Protein AF-A0A8C4KVE3-F1 (afdb_monomer_lite)

Organism: NCBI:txid83772

Radius of gyration: 30.83 Å; chains: 1; bounding 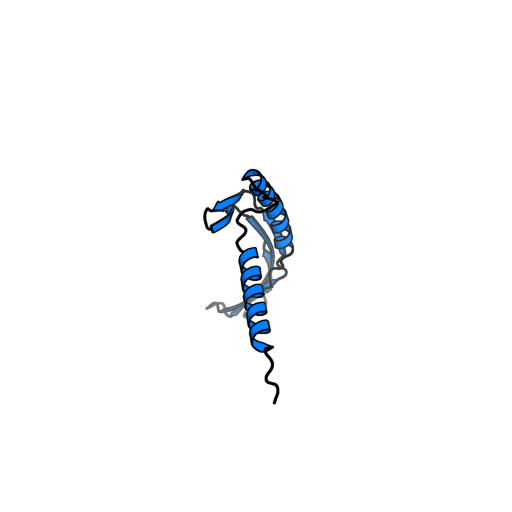box: 68×72×64 Å

pLDDT: mean 78.02, std 10.5, range [37.97, 89.56]

Foldseek 3Di:
DDDDPPVVVVVVVVVVVVVVVVVVVPPPDDPDDDDQDQVNVVVVQVVVVVVVFVVQQVDDDDKDKDWDQDPPQGIKIKIKDPKGWPGKDQPDWGWDQDVPPGIDIDTPPIDTDIKTKMWMQGPVDRDIDIDIDD

Sequence (134 aa):
MARGPDNTLQWATLVVLAAVGTAVTAATNPGVVARITQKGLDYACQQGVAVLQKELEKMKIPDMSGSVKMKPFGKGHYNFYSMDVRGFQLPSSQMKLLPDEGLGLSIRNANVKIGGKWKARKSFMCVSRLGVVD

InterPro domains:
  IPR017942 Lipid-binding serum glycoprotein, N-terminal [PF01273] (40-125)
  IPR017943 Bactericidal permeability-increasing protein, alpha/beta domain superfamily [SSF55394] (28-126)
  IPR017954 Lipid-binding serum glycoprotein, conserved site [PS00400] (30-62)
  IPR032942 BPI/LBP/Plunc family [PTHR10504] (5-125)

Structure (mmCIF, N/CA/C/O backbone):
data_AF-A0A8C4KVE3-F1
#
_entry.id   AF-A0A8C4KVE3-F1
#
loop_
_atom_site.group_PDB
_atom_site.id
_atom_site.type_symbol
_atom_site.label_atom_id
_atom_site.label_alt_id
_atom_site.label_comp_id
_atom_site.label_asym_id
_atom_site.label_entity_id
_atom_site.label_seq_id
_atom_site.pdbx_PDB_ins_code
_atom_site.Cartn_x
_atom_site.Cartn_y
_atom_site.Cartn_z
_atom_site.occupancy
_atom_site.B_iso_or_equiv
_atom_site.auth_seq_id
_atom_site.auth_comp_id
_atom_site.auth_asym_id
_atom_site.auth_atom_id
_atom_site.pdbx_PDB_model_num
ATOM 1 N N . MET A 1 1 ? -43.178 -59.297 4.153 1.00 37.97 1 MET A N 1
ATOM 2 C CA . MET A 1 1 ? -42.230 -58.281 3.647 1.00 37.97 1 MET A CA 1
ATOM 3 C C . MET A 1 1 ? -42.323 -57.066 4.556 1.00 37.97 1 MET A C 1
ATOM 5 O O . MET A 1 1 ? -43.358 -56.416 4.570 1.00 37.97 1 MET A O 1
ATOM 9 N N . ALA A 1 2 ? -41.311 -56.851 5.397 1.00 45.88 2 ALA A N 1
ATOM 10 C CA . ALA A 1 2 ? -41.272 -55.769 6.377 1.00 45.88 2 ALA A CA 1
ATOM 11 C C . ALA A 1 2 ? -40.832 -54.472 5.681 1.00 45.88 2 ALA A C 1
ATOM 13 O O . ALA A 1 2 ? -39.735 -54.416 5.131 1.00 45.88 2 ALA A O 1
ATOM 14 N N . ARG A 1 3 ? -41.706 -53.464 5.645 1.00 52.53 3 ARG A N 1
ATOM 15 C CA . ARG A 1 3 ? -41.438 -52.149 5.049 1.00 52.53 3 ARG A CA 1
ATOM 16 C C . ARG A 1 3 ? -41.308 -51.170 6.213 1.00 52.53 3 ARG A C 1
ATOM 18 O O . ARG A 1 3 ? -42.305 -50.855 6.857 1.00 52.53 3 ARG A O 1
ATOM 25 N N . GLY A 1 4 ? -40.065 -50.860 6.569 1.00 56.19 4 GLY A N 1
ATOM 26 C CA . GLY A 1 4 ? -39.719 -50.139 7.788 1.00 56.19 4 GLY A CA 1
ATOM 27 C C . GLY A 1 4 ? -40.156 -48.664 7.770 1.00 56.19 4 GLY A C 1
ATOM 28 O O . GLY A 1 4 ? -40.326 -48.074 6.700 1.00 56.19 4 GLY A O 1
ATOM 29 N N . PRO A 1 5 ? -40.367 -48.060 8.954 1.00 58.31 5 PRO A N 1
ATOM 30 C CA . PRO A 1 5 ? -40.689 -46.642 9.131 1.00 58.31 5 PRO A CA 1
ATOM 31 C C . PRO A 1 5 ? -39.427 -45.747 9.182 1.00 58.31 5 PRO A C 1
ATOM 33 O O . PRO A 1 5 ? -39.410 -44.711 9.844 1.00 58.31 5 PRO A O 1
ATOM 36 N N . ASP A 1 6 ? -38.344 -46.155 8.520 1.00 63.69 6 ASP A N 1
ATOM 37 C CA . ASP A 1 6 ? -36.996 -45.579 8.631 1.00 63.69 6 ASP A CA 1
ATOM 38 C C . ASP A 1 6 ? -36.813 -44.259 7.860 1.00 63.69 6 ASP A C 1
ATOM 40 O O . ASP A 1 6 ? -36.127 -43.350 8.332 1.00 63.69 6 ASP A O 1
ATOM 44 N N . ASN A 1 7 ? -37.507 -44.087 6.733 1.00 67.12 7 ASN A N 1
ATOM 45 C CA . ASN A 1 7 ? -37.341 -42.908 5.879 1.00 67.12 7 ASN A CA 1
ATOM 46 C C . ASN A 1 7 ? -37.952 -41.640 6.517 1.00 67.12 7 ASN A C 1
ATOM 48 O O . ASN A 1 7 ? -37.351 -40.571 6.508 1.00 67.12 7 ASN A O 1
ATOM 52 N N . THR A 1 8 ? -39.132 -41.74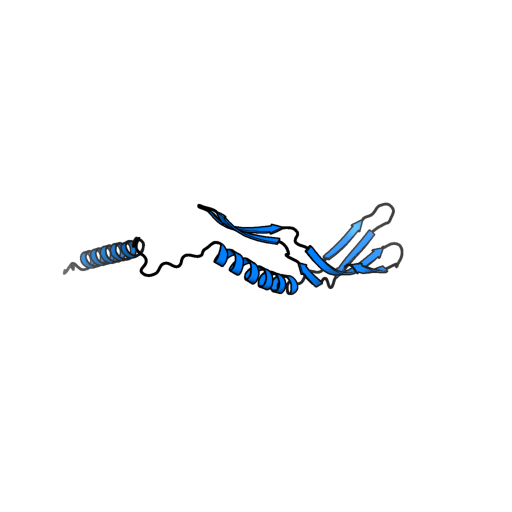8 7.137 1.00 75.56 8 THR A N 1
ATOM 53 C CA . THR A 1 8 ? -39.833 -40.625 7.794 1.00 75.56 8 THR A CA 1
ATOM 54 C C . THR A 1 8 ? -39.051 -40.031 8.961 1.00 75.56 8 THR A C 1
ATOM 56 O O . THR A 1 8 ? -39.065 -38.816 9.149 1.00 75.56 8 THR A O 1
ATOM 59 N N . LEU A 1 9 ? -38.335 -40.872 9.714 1.00 74.25 9 LEU A N 1
ATOM 60 C CA . LEU A 1 9 ? -37.479 -40.419 10.807 1.00 74.25 9 LEU A CA 1
ATOM 61 C C . LEU A 1 9 ? -36.248 -39.676 10.263 1.00 74.25 9 LEU A C 1
ATOM 63 O O . LEU A 1 9 ? -35.902 -38.623 10.790 1.00 74.25 9 LEU A O 1
ATOM 67 N N . GLN A 1 10 ? -35.648 -40.165 9.167 1.00 78.62 10 GLN A N 1
ATOM 68 C CA . GLN A 1 10 ? -34.525 -39.498 8.497 1.00 78.62 10 GLN A CA 1
ATOM 69 C C . GLN A 1 10 ? -34.901 -38.119 7.943 1.00 78.62 10 GLN A C 1
ATOM 71 O O . GLN A 1 10 ? -34.187 -37.141 8.180 1.00 78.62 10 GLN A O 1
ATOM 76 N N . TRP A 1 11 ? -36.041 -38.003 7.256 1.00 76.06 11 TRP A N 1
ATOM 77 C CA . TRP A 1 11 ? -36.525 -36.711 6.758 1.00 76.06 11 TRP A CA 1
ATOM 78 C C . TRP A 1 11 ? -36.834 -35.746 7.902 1.00 76.06 11 TRP A C 1
ATOM 80 O O . TRP A 1 11 ? -36.447 -34.582 7.830 1.00 76.06 11 TRP A O 1
ATOM 90 N N . ALA A 1 12 ? -37.439 -36.225 8.993 1.00 82.38 12 ALA A N 1
ATOM 91 C CA . ALA A 1 12 ? -37.678 -35.404 10.177 1.00 82.38 12 ALA A CA 1
ATOM 92 C C . ALA A 1 12 ? -36.362 -34.901 10.796 1.00 82.38 12 ALA A C 1
ATOM 94 O O . ALA A 1 12 ? -36.242 -33.715 11.099 1.00 82.38 12 ALA A O 1
ATOM 95 N N . THR A 1 13 ? -35.342 -35.759 10.913 1.00 80.88 13 THR A N 1
ATOM 96 C CA . THR A 1 13 ? -34.020 -35.343 11.406 1.00 80.88 13 THR A CA 1
ATOM 97 C C . THR A 1 13 ? -33.336 -34.329 10.494 1.00 80.88 13 THR A C 1
ATOM 99 O O . THR A 1 13 ? -32.734 -33.387 11.000 1.00 80.88 13 THR A O 1
ATOM 102 N N . LEU A 1 14 ? -33.465 -34.458 9.170 1.00 81.31 14 LEU A N 1
ATOM 103 C CA . LEU A 1 14 ? -32.905 -33.491 8.221 1.00 81.31 14 LEU A CA 1
ATOM 104 C C . LEU A 1 14 ? -33.602 -32.132 8.318 1.00 81.31 14 LEU A C 1
ATOM 106 O O . LEU A 1 14 ? -32.935 -31.101 8.281 1.00 81.31 14 LEU A O 1
ATOM 110 N N . VAL A 1 15 ? -34.924 -32.123 8.502 1.00 81.81 15 VAL A N 1
ATOM 111 C CA . VAL A 1 15 ? -35.701 -30.891 8.695 1.00 81.81 15 VAL A CA 1
ATOM 112 C C . VAL A 1 15 ? -35.326 -30.207 10.010 1.00 81.81 15 VAL A C 1
ATOM 114 O O . VAL A 1 15 ? -35.135 -28.993 10.029 1.00 81.81 15 VAL A O 1
ATOM 117 N N . VAL A 1 16 ? -35.145 -30.966 11.096 1.00 81.19 16 VAL A N 1
ATOM 118 C CA . VAL A 1 16 ? -34.681 -30.420 12.383 1.00 81.19 16 VAL A CA 1
ATOM 119 C C . VAL A 1 16 ? -33.259 -29.864 12.264 1.00 81.19 16 VAL A C 1
ATOM 121 O O . VAL A 1 16 ? -32.999 -28.760 12.736 1.00 81.19 16 VAL A O 1
ATOM 124 N N . LEU A 1 17 ? -32.348 -30.575 11.591 1.00 76.94 17 LEU A N 1
ATOM 125 C CA . LEU A 1 17 ? -30.972 -30.118 11.384 1.00 76.94 17 LEU A CA 1
ATOM 126 C C . LEU A 1 17 ? -30.917 -28.841 10.530 1.00 76.94 17 LEU A C 1
ATOM 128 O O . LEU A 1 17 ? -30.169 -27.919 10.851 1.00 76.94 17 LEU A O 1
ATOM 132 N N . ALA A 1 18 ? -31.743 -28.759 9.484 1.00 76.38 18 ALA A N 1
ATOM 133 C CA . ALA A 1 18 ? -31.871 -27.567 8.652 1.00 76.38 18 ALA A CA 1
ATOM 134 C C . ALA A 1 18 ? -32.441 -26.382 9.449 1.00 76.38 18 ALA A C 1
ATOM 136 O O . ALA A 1 18 ? -31.881 -25.289 9.402 1.00 76.38 18 ALA A O 1
ATOM 137 N N . ALA A 1 19 ? -33.493 -26.602 10.245 1.00 70.50 19 ALA A N 1
ATOM 138 C CA . ALA A 1 19 ? -34.097 -25.565 11.080 1.00 70.50 19 ALA A CA 1
ATOM 139 C C . ALA A 1 19 ? -33.114 -25.024 12.136 1.00 70.50 19 ALA A C 1
ATOM 141 O O . ALA A 1 19 ? -32.957 -23.809 12.277 1.00 70.50 19 ALA A O 1
ATOM 142 N N . VAL A 1 20 ? -32.386 -25.908 12.827 1.00 69.06 20 VAL A N 1
ATOM 143 C CA . VAL A 1 20 ? -31.359 -25.521 13.811 1.00 69.06 20 VAL A CA 1
ATOM 144 C C . VAL A 1 20 ? -30.177 -24.817 13.135 1.00 69.06 20 VAL A C 1
ATOM 146 O O . VAL A 1 20 ? -29.697 -23.807 13.649 1.00 69.06 20 VAL A O 1
ATOM 149 N N . GLY A 1 21 ? -29.756 -25.279 11.952 1.00 63.38 21 GLY A N 1
ATOM 150 C CA . GLY A 1 21 ? -28.719 -24.623 11.151 1.00 63.38 21 GLY A CA 1
ATOM 151 C C . GLY A 1 21 ? -29.091 -23.194 10.744 1.00 63.38 21 GLY A C 1
ATOM 152 O O . GLY A 1 21 ? -28.244 -22.305 10.779 1.00 63.38 21 GLY A O 1
ATOM 153 N N . THR A 1 22 ? -30.370 -22.943 10.441 1.00 59.97 22 THR A N 1
ATOM 154 C CA . THR A 1 22 ? -30.861 -21.594 10.106 1.00 59.97 22 THR A CA 1
ATOM 155 C C . THR A 1 22 ? -31.060 -20.688 11.326 1.00 59.97 22 THR A C 1
ATOM 157 O O . THR A 1 22 ? -30.832 -19.482 11.232 1.00 59.97 22 THR A O 1
ATOM 160 N N . ALA A 1 23 ? -31.403 -21.235 12.497 1.00 54.72 23 ALA A N 1
ATOM 161 C CA . ALA A 1 23 ? -31.608 -20.438 13.711 1.00 54.72 23 ALA A CA 1
ATOM 162 C C . ALA A 1 23 ? -30.306 -19.792 14.225 1.00 54.72 23 ALA A C 1
ATOM 164 O O . ALA A 1 23 ? -30.326 -18.670 14.731 1.00 54.72 23 ALA A O 1
ATOM 165 N N . VAL A 1 24 ? -29.158 -20.455 14.033 1.00 55.59 24 VAL A N 1
ATOM 166 C CA . VAL A 1 24 ? -27.837 -19.926 14.426 1.00 55.59 24 VAL A CA 1
ATOM 167 C C . VAL A 1 24 ? -27.438 -18.696 13.603 1.00 55.59 24 VAL A C 1
ATOM 169 O O . VAL A 1 24 ? -26.710 -17.837 14.095 1.00 55.59 24 VAL A O 1
ATOM 172 N N . THR A 1 25 ? -27.964 -18.542 12.385 1.00 54.94 25 THR A N 1
ATOM 173 C CA . THR A 1 25 ? -27.663 -17.373 11.537 1.00 54.94 25 THR A CA 1
ATOM 174 C C . THR A 1 25 ? -28.474 -16.117 11.874 1.00 54.94 25 THR A C 1
ATOM 176 O O . THR A 1 25 ? -28.191 -15.056 11.325 1.00 54.94 25 THR A O 1
ATOM 179 N N . ALA A 1 26 ? -29.443 -16.203 12.794 1.00 54.16 26 ALA A N 1
ATOM 180 C CA . ALA A 1 26 ? -30.384 -15.120 13.103 1.00 54.16 26 ALA A CA 1
ATOM 181 C C . ALA A 1 26 ? -30.309 -14.610 14.556 1.00 54.16 26 ALA A C 1
ATOM 183 O O . ALA A 1 26 ? -31.214 -13.914 15.018 1.00 54.16 26 ALA A O 1
ATOM 184 N N . ALA A 1 27 ? -29.244 -14.930 15.298 1.00 55.72 27 ALA A N 1
ATOM 185 C CA . ALA A 1 27 ? -29.035 -14.360 16.625 1.00 55.72 27 ALA A CA 1
ATOM 186 C C . ALA A 1 27 ? -28.577 -12.894 16.505 1.00 55.72 27 ALA A C 1
ATOM 188 O O . ALA A 1 27 ? -27.394 -12.587 16.386 1.00 55.72 27 ALA A O 1
ATOM 189 N N . THR A 1 28 ? -29.536 -11.973 16.561 1.00 61.53 28 THR A N 1
ATOM 190 C CA . THR A 1 28 ? -29.354 -10.509 16.533 1.00 61.53 28 THR A CA 1
ATOM 191 C C . THR A 1 28 ? -28.663 -9.930 17.776 1.00 61.53 28 THR A C 1
ATOM 193 O O . THR A 1 28 ? -28.390 -8.733 17.813 1.00 61.53 28 THR A O 1
ATOM 196 N N . ASN A 1 29 ? -28.348 -10.760 18.779 1.00 73.50 29 ASN A N 1
ATOM 197 C CA . ASN A 1 29 ? -27.669 -10.363 20.014 1.00 73.50 29 ASN A CA 1
ATOM 198 C C . ASN A 1 29 ? -26.302 -11.055 20.140 1.00 73.50 29 ASN A C 1
ATOM 200 O O . ASN A 1 29 ? -26.217 -12.165 20.671 1.00 73.50 29 ASN A O 1
ATOM 204 N N . PRO A 1 30 ? -25.221 -10.427 19.655 1.00 77.00 30 PRO A N 1
ATOM 205 C CA . PRO A 1 30 ? -23.867 -10.935 19.856 1.00 77.00 30 PRO A CA 1
ATOM 206 C C . PRO A 1 30 ? -23.465 -10.877 21.339 1.00 77.00 30 PRO A C 1
ATOM 208 O O . PRO A 1 30 ? -23.722 -9.889 22.024 1.00 77.00 30 PRO A O 1
ATOM 211 N N . GLY A 1 31 ? -22.777 -11.914 21.832 1.00 82.12 31 GLY A N 1
ATOM 212 C CA . GLY A 1 31 ? -22.279 -11.963 23.217 1.00 82.12 31 GLY A CA 1
ATOM 213 C C . GLY A 1 31 ? -21.142 -10.973 23.514 1.00 82.12 31 GLY A C 1
ATOM 214 O O . GLY A 1 31 ? -20.923 -10.613 24.666 1.00 82.12 31 GLY A O 1
ATOM 215 N N . VAL A 1 32 ? -20.435 -10.502 22.481 1.00 82.31 32 VAL A N 1
ATOM 216 C CA . VAL A 1 32 ? -19.391 -9.470 22.567 1.00 82.31 32 VAL A CA 1
ATOM 217 C C . VAL A 1 32 ? -19.503 -8.561 21.345 1.00 82.31 32 VAL A C 1
ATOM 219 O O . VAL A 1 32 ? -19.580 -9.043 20.217 1.00 82.31 32 VAL A O 1
ATOM 222 N N . VAL A 1 33 ? -19.480 -7.243 21.560 1.00 85.31 33 VAL A N 1
ATOM 223 C CA . VAL A 1 33 ? -19.504 -6.235 20.489 1.00 85.31 33 VAL A CA 1
ATOM 224 C C . VAL A 1 33 ? -18.254 -5.374 20.579 1.00 85.31 33 VAL A C 1
ATOM 226 O O . VAL A 1 33 ? -18.078 -4.625 21.538 1.00 85.31 33 VAL A O 1
ATOM 229 N N . ALA A 1 34 ? -17.408 -5.434 19.553 1.00 83.88 34 ALA A N 1
ATOM 230 C CA . ALA A 1 34 ? -16.303 -4.499 19.392 1.00 83.88 34 ALA A CA 1
ATOM 231 C C . ALA A 1 34 ? -16.771 -3.288 18.575 1.00 83.88 34 ALA A C 1
ATOM 233 O O . ALA A 1 34 ? -17.272 -3.436 17.461 1.00 83.88 34 ALA A O 1
ATOM 234 N N . ARG A 1 35 ? -16.607 -2.079 19.121 1.00 85.44 35 ARG A N 1
ATOM 235 C CA . ARG A 1 35 ? -16.899 -0.824 18.413 1.00 85.44 35 ARG A CA 1
ATOM 236 C C . ARG A 1 35 ? -15.603 -0.082 18.146 1.00 85.44 35 ARG A C 1
ATOM 238 O O . ARG A 1 35 ? -14.931 0.357 19.076 1.00 85.44 35 ARG A O 1
ATOM 245 N N . ILE A 1 36 ? -15.270 0.074 16.870 1.00 84.44 36 ILE A N 1
ATOM 246 C CA . ILE A 1 36 ? -14.114 0.860 16.444 1.00 84.44 36 ILE A CA 1
ATOM 247 C C . ILE A 1 36 ? -14.580 2.301 16.261 1.00 84.44 36 ILE A C 1
ATOM 249 O O . ILE A 1 36 ? -15.519 2.582 15.520 1.00 84.44 36 ILE A O 1
ATOM 253 N N . THR A 1 37 ? -13.940 3.219 16.977 1.00 87.50 37 THR A N 1
ATOM 254 C CA . THR A 1 37 ? -14.194 4.656 16.842 1.00 87.50 37 THR A CA 1
ATOM 255 C C . THR A 1 37 ? -13.351 5.239 15.709 1.00 87.50 37 THR A C 1
ATOM 257 O O . THR A 1 37 ? -12.378 4.623 15.274 1.00 87.50 37 THR A O 1
ATOM 260 N N . GLN A 1 38 ? -13.657 6.464 15.273 1.00 85.00 38 GLN A N 1
ATOM 261 C CA . GLN A 1 38 ? -12.838 7.170 14.276 1.00 85.00 38 GLN A CA 1
ATOM 262 C C . GLN A 1 38 ? -11.363 7.273 14.695 1.00 85.00 38 GLN A C 1
ATOM 264 O O . GLN A 1 38 ? -10.489 7.054 13.871 1.00 85.00 38 GLN A O 1
ATOM 269 N N . LYS A 1 39 ? -11.075 7.457 15.991 1.00 86.56 39 LYS A N 1
ATOM 270 C CA . LYS A 1 39 ? -9.695 7.466 16.507 1.00 86.56 39 LYS A CA 1
ATOM 271 C C . LYS A 1 39 ? -8.977 6.127 16.317 1.00 86.56 39 LYS A C 1
ATOM 273 O O . LYS A 1 39 ? -7.789 6.101 16.012 1.00 86.56 39 LYS A O 1
ATOM 278 N N . GLY A 1 40 ? -9.689 5.014 16.505 1.00 86.94 40 GLY A N 1
ATOM 279 C CA . GLY A 1 40 ? -9.145 3.681 16.233 1.00 86.94 40 GLY A CA 1
ATOM 280 C C . GLY A 1 40 ? -8.866 3.479 14.744 1.00 86.94 40 GLY A C 1
ATOM 281 O O . GLY A 1 40 ? -7.878 2.850 14.376 1.00 86.94 40 GLY A O 1
ATOM 282 N N . LEU A 1 41 ? -9.700 4.076 13.895 1.00 88.94 41 LEU A N 1
ATOM 283 C CA . LEU A 1 41 ? -9.526 4.056 12.452 1.00 88.94 41 LEU A CA 1
ATOM 284 C C . LEU A 1 41 ? -8.342 4.912 11.989 1.00 88.94 41 LEU A C 1
ATOM 286 O O . LEU A 1 41 ? -7.570 4.475 11.141 1.00 88.94 41 LEU A O 1
ATOM 290 N N . ASP A 1 42 ? -8.150 6.087 12.589 1.00 88.06 42 ASP A N 1
ATOM 291 C CA . ASP A 1 42 ? -6.977 6.931 12.354 1.00 88.06 42 ASP A CA 1
ATOM 292 C C . ASP A 1 42 ? -5.689 6.200 12.751 1.00 88.06 42 ASP A C 1
ATOM 294 O O . ASP A 1 42 ? -4.711 6.217 12.005 1.00 88.06 42 ASP A O 1
ATOM 298 N N . TYR A 1 43 ? -5.701 5.489 13.882 1.00 88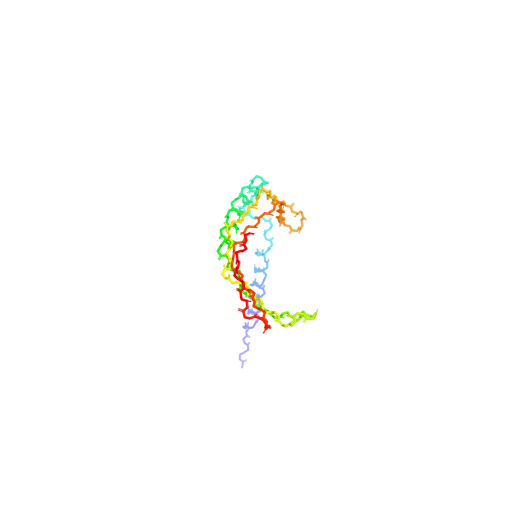.75 43 TYR A N 1
ATOM 299 C CA . TYR A 1 43 ? -4.573 4.659 14.303 1.00 88.75 43 TYR A CA 1
ATOM 300 C C . TYR A 1 43 ? -4.298 3.511 13.320 1.00 88.75 43 TYR A C 1
ATOM 302 O O . TYR A 1 43 ? -3.160 3.308 12.895 1.00 88.75 43 TYR A O 1
ATOM 310 N N . ALA A 1 44 ? -5.342 2.788 12.903 1.00 87.88 44 ALA A N 1
ATOM 311 C CA . ALA A 1 44 ? -5.221 1.734 11.901 1.00 87.88 44 ALA A CA 1
ATOM 312 C C . ALA A 1 44 ? -4.703 2.277 10.559 1.00 87.88 44 ALA A C 1
ATOM 314 O O . ALA 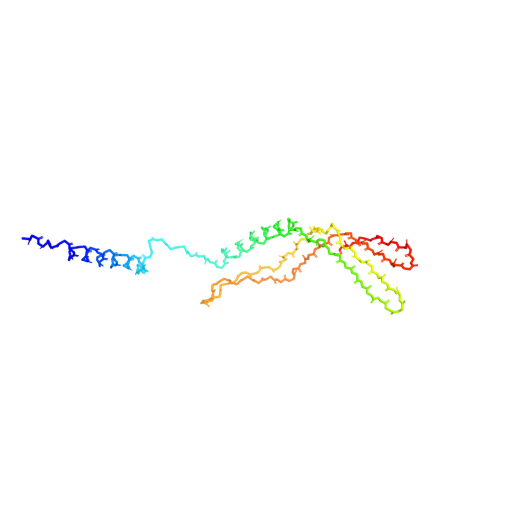A 1 44 ? -3.890 1.625 9.910 1.00 87.88 44 ALA A O 1
ATOM 315 N N . CYS A 1 45 ? -5.118 3.483 10.165 1.00 88.88 45 CYS A N 1
ATOM 316 C CA . CYS A 1 45 ? -4.628 4.169 8.974 1.00 88.88 45 CYS A CA 1
ATOM 317 C C . CYS A 1 45 ? -3.131 4.483 9.093 1.00 88.88 45 CYS A C 1
ATOM 319 O O . CYS A 1 45 ? -2.368 4.147 8.193 1.00 88.88 45 CYS A O 1
ATOM 321 N N . GLN A 1 46 ? -2.685 5.050 10.219 1.00 86.75 46 GLN A N 1
ATOM 322 C CA . GLN A 1 46 ? -1.266 5.349 10.455 1.00 86.75 46 GLN A CA 1
ATOM 323 C C . GLN A 1 46 ? -0.396 4.090 10.381 1.00 86.75 46 GLN A C 1
ATOM 325 O O . GLN A 1 46 ? 0.618 4.071 9.680 1.00 86.75 46 GLN A O 1
ATOM 330 N N . GLN A 1 47 ? -0.818 3.017 11.051 1.00 89.56 47 GLN A N 1
ATOM 331 C CA . GLN A 1 47 ? -0.084 1.755 11.039 1.00 89.56 47 GLN A CA 1
ATOM 332 C C . GLN A 1 47 ? -0.138 1.080 9.660 1.00 89.56 47 GLN A C 1
ATOM 334 O O . GLN A 1 47 ? 0.871 0.572 9.170 1.00 89.56 47 GLN A O 1
ATOM 339 N N . GLY A 1 48 ? -1.303 1.108 9.010 1.00 88.12 48 GLY A N 1
ATOM 340 C CA . GLY A 1 48 ? -1.523 0.544 7.683 1.00 88.12 48 GLY A CA 1
ATOM 341 C C . GLY A 1 48 ? -0.677 1.230 6.616 1.00 88.12 48 GLY A C 1
ATOM 342 O O . GLY A 1 48 ? -0.079 0.546 5.793 1.00 88.12 48 GLY A O 1
ATOM 343 N N . VAL A 1 49 ? -0.546 2.558 6.669 1.00 88.12 49 VAL A N 1
ATOM 344 C CA . VAL A 1 49 ? 0.321 3.333 5.770 1.00 88.12 49 VAL A CA 1
ATOM 345 C C . VAL A 1 49 ? 1.778 2.900 5.898 1.00 88.12 49 VAL A C 1
ATOM 347 O O . VAL A 1 49 ? 2.425 2.668 4.882 1.00 88.12 49 VAL A O 1
ATOM 350 N N . ALA A 1 50 ? 2.289 2.723 7.118 1.00 86.12 50 ALA A N 1
ATOM 351 C CA . ALA A 1 50 ? 3.669 2.284 7.323 1.00 86.12 50 ALA A CA 1
ATOM 352 C C . ALA A 1 50 ? 3.923 0.867 6.772 1.00 86.12 50 ALA A C 1
ATOM 354 O O . ALA A 1 50 ? 4.992 0.581 6.230 1.00 86.12 50 ALA A O 1
ATOM 355 N N . VAL A 1 51 ? 2.938 -0.029 6.888 1.00 88.75 51 VAL A N 1
ATOM 356 C CA . VAL A 1 51 ? 3.005 -1.377 6.301 1.00 88.75 51 VAL A CA 1
ATOM 357 C C . VAL A 1 51 ? 2.927 -1.312 4.775 1.00 88.75 51 VAL A C 1
ATOM 359 O O . VAL A 1 51 ? 3.751 -1.926 4.102 1.00 88.75 51 VAL A O 1
ATOM 362 N N . LEU A 1 52 ? 1.995 -0.526 4.230 1.00 86.69 52 LEU A N 1
ATOM 363 C CA . LEU A 1 52 ? 1.843 -0.296 2.792 1.00 86.69 52 LEU A CA 1
ATOM 364 C C . LEU A 1 52 ? 3.138 0.233 2.175 1.00 86.69 52 LEU A C 1
ATOM 366 O O . LEU A 1 52 ? 3.558 -0.275 1.143 1.00 86.69 52 LEU A O 1
ATOM 370 N N . GLN A 1 53 ? 3.803 1.194 2.824 1.00 85.00 53 GLN A N 1
ATOM 371 C CA . GLN A 1 53 ? 5.100 1.714 2.380 1.00 85.00 53 GLN A CA 1
ATOM 372 C C . GLN A 1 53 ? 6.139 0.601 2.249 1.00 85.00 53 GLN A C 1
ATOM 374 O O . GLN A 1 53 ? 6.765 0.475 1.202 1.00 85.00 53 GLN A O 1
ATOM 379 N N . LYS A 1 54 ? 6.273 -0.254 3.269 1.00 86.06 54 LYS A N 1
ATOM 380 C CA . LYS A 1 54 ? 7.230 -1.370 3.243 1.00 86.06 54 LYS A CA 1
ATOM 381 C C . LYS A 1 54 ? 6.913 -2.398 2.162 1.00 86.06 54 LYS A C 1
ATOM 383 O O . LYS A 1 54 ? 7.831 -2.944 1.561 1.00 86.06 54 LYS A O 1
ATOM 388 N N . GLU A 1 55 ? 5.640 -2.699 1.930 1.00 86.75 55 GLU A N 1
ATOM 389 C CA . GLU A 1 55 ? 5.241 -3.640 0.878 1.00 86.75 55 GLU A CA 1
ATOM 390 C C . GLU A 1 55 ? 5.454 -3.052 -0.524 1.00 86.75 55 GLU A C 1
ATOM 392 O O . GLU A 1 55 ? 5.951 -3.742 -1.413 1.00 86.75 55 GLU A O 1
ATOM 397 N N . LEU A 1 56 ? 5.179 -1.758 -0.709 1.00 83.31 56 LEU A N 1
ATOM 398 C CA . LEU A 1 56 ? 5.441 -1.041 -1.960 1.00 83.31 56 LEU A CA 1
ATOM 399 C C . LEU A 1 56 ? 6.940 -0.933 -2.264 1.00 83.31 56 LEU A C 1
ATOM 401 O O . LEU A 1 56 ? 7.333 -1.101 -3.413 1.00 83.31 56 LEU A O 1
ATOM 405 N N . GLU A 1 57 ? 7.782 -0.715 -1.253 1.00 82.75 57 GLU A N 1
ATOM 406 C CA . GLU A 1 57 ? 9.246 -0.715 -1.404 1.00 82.75 57 GLU A CA 1
ATOM 407 C C . GLU A 1 57 ? 9.799 -2.096 -1.786 1.00 82.75 57 GLU A C 1
ATOM 409 O O . GLU A 1 57 ? 10.771 -2.199 -2.534 1.00 82.75 57 GLU A O 1
ATOM 414 N N . LYS A 1 58 ? 9.170 -3.180 -1.316 1.00 82.56 58 LYS A N 1
ATOM 415 C CA . LYS A 1 58 ? 9.539 -4.550 -1.709 1.00 82.56 58 LYS A CA 1
ATOM 416 C C . LYS A 1 58 ? 9.072 -4.911 -3.117 1.00 82.56 58 LYS A C 1
ATOM 418 O O . LYS A 1 58 ? 9.608 -5.855 -3.707 1.00 82.56 58 LYS A O 1
ATOM 423 N N . MET A 1 59 ? 8.062 -4.221 -3.644 1.00 80.25 59 MET A N 1
ATOM 424 C CA . MET A 1 59 ? 7.511 -4.519 -4.957 1.00 80.25 59 MET A CA 1
ATOM 425 C C . MET A 1 59 ? 8.523 -4.137 -6.039 1.00 80.25 59 MET A C 1
ATOM 427 O O . MET A 1 59 ? 8.904 -2.980 -6.198 1.00 80.25 59 MET A O 1
ATOM 431 N N . LYS A 1 60 ? 8.970 -5.131 -6.808 1.00 78.12 60 LYS A N 1
ATOM 432 C CA . LYS A 1 60 ? 9.892 -4.901 -7.922 1.00 78.12 60 LYS A CA 1
ATOM 433 C C . LYS A 1 60 ? 9.115 -4.438 -9.146 1.00 78.12 60 LYS A C 1
ATOM 435 O O . LYS A 1 60 ? 8.166 -5.103 -9.561 1.00 78.12 60 LYS A O 1
ATOM 440 N N . ILE A 1 61 ? 9.544 -3.328 -9.741 1.00 81.50 61 ILE A N 1
ATOM 441 C CA . ILE A 1 61 ? 8.986 -2.849 -11.006 1.00 81.50 61 ILE A CA 1
ATOM 442 C C . ILE A 1 61 ? 9.599 -3.695 -12.134 1.00 81.50 61 ILE A C 1
ATOM 444 O O . ILE A 1 61 ? 10.825 -3.796 -12.210 1.00 81.50 61 ILE A O 1
ATOM 448 N N . PRO A 1 62 ? 8.783 -4.332 -12.993 1.00 83.81 62 PRO A N 1
ATOM 449 C CA . PRO A 1 62 ? 9.290 -5.189 -14.057 1.00 83.81 62 PRO A CA 1
ATOM 450 C C . PRO A 1 62 ? 10.052 -4.378 -15.106 1.00 83.81 62 PRO A C 1
ATOM 452 O O . PRO A 1 62 ? 9.676 -3.251 -15.429 1.00 83.81 62 PRO A O 1
ATOM 455 N N . ASP A 1 63 ? 11.096 -4.979 -15.674 1.00 85.94 63 ASP A N 1
ATOM 456 C CA . ASP A 1 63 ? 11.883 -4.355 -16.734 1.00 85.94 63 ASP A CA 1
ATOM 457 C C . ASP A 1 63 ? 11.009 -4.106 -17.978 1.00 85.94 63 ASP A C 1
ATOM 459 O O . ASP A 1 63 ? 10.283 -4.988 -18.447 1.00 85.94 63 ASP A O 1
ATOM 463 N N . MET A 1 64 ? 11.085 -2.894 -18.533 1.00 84.44 64 MET A N 1
ATOM 464 C CA . MET A 1 64 ? 10.303 -2.483 -19.699 1.00 84.44 64 MET A CA 1
ATOM 465 C C . MET A 1 64 ? 11.225 -2.259 -20.891 1.00 84.44 64 MET A C 1
ATOM 467 O O . MET A 1 64 ? 12.050 -1.343 -20.902 1.00 84.44 64 MET A O 1
ATOM 471 N N . SER A 1 65 ? 11.045 -3.061 -21.936 1.00 85.12 65 SER A N 1
ATOM 472 C CA . SER A 1 65 ? 11.812 -2.946 -23.174 1.00 85.12 65 SER A CA 1
ATOM 473 C C . SER A 1 65 ? 10.894 -2.789 -24.379 1.00 85.12 65 SER A C 1
ATOM 475 O O . SER A 1 65 ? 9.780 -3.311 -24.412 1.00 85.12 65 SER A O 1
ATOM 477 N N . GLY A 1 66 ? 11.350 -2.043 -25.382 1.00 83.75 66 GLY A N 1
ATOM 478 C CA . GLY A 1 66 ? 10.572 -1.827 -26.593 1.00 83.75 66 GLY A CA 1
ATOM 479 C C . GLY A 1 66 ? 11.387 -1.253 -27.741 1.00 83.75 66 GLY A C 1
ATOM 480 O O . GLY A 1 66 ? 12.541 -0.839 -27.597 1.00 83.75 66 GLY A O 1
ATOM 481 N N . SER A 1 67 ? 10.773 -1.246 -28.923 1.00 82.06 67 SER A N 1
ATOM 482 C CA . SER A 1 67 ? 11.359 -0.656 -30.126 1.00 82.06 67 SER A CA 1
ATOM 483 C C . SER A 1 67 ? 10.416 0.385 -30.713 1.00 82.06 67 SER A C 1
ATOM 485 O O . SER A 1 67 ? 9.255 0.094 -30.989 1.00 82.06 67 SER A O 1
ATOM 487 N N . VAL A 1 68 ? 10.921 1.599 -30.908 1.00 80.00 68 VAL A N 1
ATOM 488 C CA . VAL A 1 68 ? 10.187 2.717 -31.501 1.00 80.00 68 VAL A CA 1
ATOM 489 C C . VAL A 1 68 ? 10.730 2.964 -32.902 1.00 80.00 68 VAL A C 1
ATOM 491 O O . VAL A 1 68 ? 11.939 3.081 -33.115 1.00 80.00 68 VAL A O 1
ATOM 494 N N . LYS A 1 69 ? 9.834 3.053 -33.884 1.00 79.00 69 LYS A N 1
ATOM 495 C CA . LYS A 1 69 ? 10.171 3.487 -35.244 1.00 79.00 69 LYS A CA 1
ATOM 496 C C . LYS A 1 69 ? 10.002 5.005 -35.307 1.00 79.00 69 LYS A C 1
ATOM 498 O O . LYS A 1 69 ? 8.876 5.482 -35.248 1.00 79.00 69 LYS A O 1
ATOM 503 N N . MET A 1 70 ? 11.091 5.757 -35.438 1.00 72.44 70 MET A N 1
ATOM 504 C CA . MET A 1 70 ? 11.046 7.215 -35.597 1.00 72.44 70 MET A CA 1
ATOM 505 C C . MET A 1 70 ? 11.516 7.570 -37.009 1.00 72.44 70 MET A C 1
ATOM 507 O O . MET A 1 70 ? 12.685 7.388 -37.327 1.00 72.44 70 MET A O 1
ATOM 511 N N . LYS A 1 71 ? 10.632 8.065 -37.883 1.00 73.19 71 LYS A N 1
ATOM 512 C CA . LYS A 1 71 ? 11.038 8.598 -39.200 1.00 73.19 71 LYS A CA 1
ATOM 513 C C . LYS A 1 71 ? 11.403 10.085 -39.055 1.00 73.19 71 LYS A C 1
ATOM 515 O O . LYS A 1 71 ? 10.657 10.786 -38.379 1.00 73.19 71 LYS A O 1
ATOM 520 N N . PRO A 1 72 ? 12.508 10.579 -39.651 1.00 69.94 72 PRO A N 1
ATOM 521 C CA . PRO A 1 72 ? 13.488 9.883 -40.503 1.00 69.94 72 PRO A CA 1
ATOM 522 C C . PRO A 1 72 ? 14.622 9.153 -39.740 1.00 69.94 72 PRO A C 1
ATOM 524 O O . PRO A 1 72 ? 15.455 8.498 -40.353 1.00 69.94 72 PRO A O 1
ATOM 527 N N . PHE A 1 73 ? 14.657 9.217 -38.407 1.00 65.69 73 PHE A N 1
ATOM 528 C CA . PHE A 1 73 ? 15.745 8.737 -37.535 1.00 65.69 73 PHE A CA 1
ATOM 529 C C . PHE A 1 73 ? 15.884 7.201 -37.330 1.00 65.69 73 PHE A C 1
ATOM 531 O O . PHE A 1 73 ? 16.584 6.769 -36.409 1.00 65.69 73 PHE A O 1
ATOM 538 N N . GLY A 1 74 ? 15.276 6.358 -38.168 1.00 73.50 74 GLY A N 1
ATOM 539 C CA . GLY A 1 74 ? 15.385 4.892 -38.104 1.00 73.50 74 GLY A CA 1
ATOM 540 C C . GLY A 1 74 ? 14.687 4.213 -36.907 1.00 73.50 74 GLY A C 1
ATOM 541 O O . GLY A 1 74 ? 13.715 4.719 -36.344 1.00 73.50 74 GLY A O 1
ATOM 542 N N . LYS A 1 75 ? 15.146 3.004 -36.542 1.00 79.44 75 LYS A N 1
ATOM 543 C CA . LYS A 1 75 ? 14.634 2.236 -35.389 1.00 79.44 75 LYS A CA 1
ATOM 544 C C . LYS A 1 75 ? 15.451 2.571 -34.135 1.00 79.44 75 LYS A C 1
ATOM 546 O O . LYS A 1 75 ? 16.680 2.491 -34.155 1.00 79.44 75 LYS A O 1
ATOM 551 N N . GLY A 1 76 ? 14.774 2.928 -33.050 1.00 80.06 76 GLY A N 1
ATOM 552 C CA . GLY A 1 76 ? 15.353 3.079 -31.717 1.00 80.06 76 GLY A CA 1
ATOM 553 C C . GLY A 1 76 ? 14.879 1.953 -30.804 1.00 80.06 76 GLY A C 1
ATOM 554 O O . GLY A 1 76 ? 13.699 1.625 -30.794 1.00 80.06 76 GLY A O 1
ATOM 555 N N . HIS A 1 77 ? 15.784 1.361 -30.038 1.00 82.69 77 HIS A N 1
ATOM 556 C CA . HIS A 1 77 ? 15.460 0.426 -28.965 1.00 82.69 77 HIS A CA 1
ATOM 557 C C . HIS A 1 77 ? 15.637 1.137 -27.629 1.00 82.69 77 HIS A C 1
ATOM 559 O O . HIS A 1 77 ? 16.653 1.807 -27.435 1.00 82.69 77 HIS A O 1
ATOM 565 N N . TYR A 1 78 ? 14.683 0.978 -26.720 1.00 84.56 78 TYR A N 1
ATOM 566 C CA . TYR A 1 78 ? 14.794 1.443 -25.343 1.00 84.56 78 TYR A CA 1
ATOM 567 C C . TYR A 1 78 ? 14.661 0.259 -24.388 1.00 84.56 78 TYR A C 1
ATOM 569 O O . TYR A 1 78 ? 13.943 -0.703 -24.663 1.00 84.56 78 TYR A O 1
ATOM 577 N N . ASN A 1 79 ? 15.384 0.332 -23.278 1.00 84.81 79 ASN A N 1
ATOM 578 C CA . ASN A 1 79 ? 15.330 -0.642 -22.203 1.00 84.81 79 ASN A CA 1
ATOM 579 C C . ASN A 1 79 ? 15.415 0.091 -20.864 1.00 84.81 79 ASN A C 1
ATOM 581 O O . ASN A 1 79 ? 16.439 0.717 -20.592 1.00 84.81 79 ASN A O 1
ATOM 585 N N . PHE A 1 80 ? 14.364 0.010 -20.057 1.00 85.12 80 PHE A N 1
ATOM 586 C CA . PHE A 1 80 ? 14.347 0.420 -18.656 1.00 85.12 80 PHE A CA 1
ATOM 587 C C . PHE A 1 80 ? 14.511 -0.832 -17.810 1.00 85.12 80 PHE A C 1
ATOM 589 O O . PHE A 1 80 ? 13.723 -1.767 -17.940 1.00 85.12 80 PHE A O 1
ATOM 596 N N . TYR A 1 81 ? 15.558 -0.868 -16.995 1.00 84.69 81 TYR A N 1
ATOM 597 C CA . TYR A 1 81 ? 15.925 -2.059 -16.246 1.00 84.69 81 TYR A CA 1
ATOM 598 C C . TYR A 1 81 ? 16.454 -1.710 -14.861 1.00 84.69 81 TYR A C 1
ATOM 600 O O . TYR A 1 81 ? 16.972 -0.611 -14.638 1.00 84.69 81 TYR A O 1
ATOM 608 N N . SER A 1 82 ? 16.352 -2.672 -13.941 1.00 84.88 82 SER A N 1
ATOM 609 C CA . SER A 1 82 ? 16.759 -2.477 -12.542 1.00 84.88 82 SER A CA 1
ATOM 610 C C . SER A 1 82 ? 16.054 -1.275 -11.904 1.00 84.88 82 SER A C 1
ATOM 612 O O . SER A 1 82 ? 16.711 -0.418 -11.318 1.00 84.88 82 SER A O 1
ATOM 614 N N . MET A 1 83 ? 14.734 -1.187 -12.082 1.00 84.75 83 MET A N 1
ATOM 615 C CA . MET A 1 83 ? 13.915 -0.164 -11.437 1.00 84.75 83 MET A CA 1
ATOM 616 C C . MET A 1 83 ? 13.609 -0.566 -9.990 1.00 84.75 83 MET A C 1
ATOM 618 O O . MET A 1 83 ? 13.107 -1.663 -9.735 1.00 84.75 83 MET A O 1
ATOM 622 N N . ASP A 1 84 ? 13.906 0.327 -9.055 1.00 84.12 84 ASP A N 1
ATOM 623 C CA . ASP A 1 84 ? 13.706 0.158 -7.622 1.00 84.12 84 ASP A CA 1
ATOM 624 C C . ASP A 1 84 ? 12.911 1.334 -7.042 1.00 84.12 84 ASP A C 1
ATOM 626 O O . ASP A 1 84 ? 13.106 2.493 -7.412 1.00 84.12 84 ASP A O 1
ATOM 630 N N . VAL A 1 85 ? 11.976 1.043 -6.136 1.00 83.69 85 VAL A N 1
ATOM 631 C CA . VAL A 1 85 ? 11.260 2.087 -5.399 1.00 83.69 85 VAL A CA 1
ATOM 632 C C . VAL A 1 85 ? 12.176 2.560 -4.273 1.00 83.69 85 VAL A C 1
ATOM 634 O O . VAL A 1 85 ? 12.374 1.857 -3.287 1.00 83.69 85 VAL A O 1
ATOM 637 N N . ARG A 1 86 ? 12.737 3.763 -4.418 1.00 81.44 86 ARG A N 1
ATOM 638 C CA . ARG A 1 86 ? 13.665 4.362 -3.443 1.00 81.44 86 ARG A CA 1
ATOM 639 C C . ARG A 1 86 ? 12.973 4.954 -2.227 1.00 81.44 86 ARG A C 1
ATOM 641 O O . ARG A 1 86 ? 13.621 5.213 -1.217 1.00 81.44 86 ARG A O 1
ATOM 648 N N . GLY A 1 87 ? 11.683 5.242 -2.342 1.00 78.19 87 GLY A N 1
ATOM 649 C CA . GLY A 1 87 ? 10.893 5.688 -1.207 1.00 78.19 87 GLY A CA 1
ATOM 650 C C . GLY A 1 87 ? 9.482 6.090 -1.590 1.00 78.19 87 GLY A C 1
ATOM 651 O O . GLY A 1 87 ? 9.240 6.650 -2.661 1.00 78.19 87 GLY A O 1
ATOM 652 N N . PHE A 1 88 ? 8.556 5.836 -0.672 1.00 82.62 88 PHE A N 1
ATOM 653 C CA . PHE A 1 88 ? 7.138 6.124 -0.841 1.00 82.62 88 PHE A CA 1
ATOM 654 C C . PHE A 1 88 ? 6.649 7.011 0.310 1.00 82.62 88 PHE A C 1
ATOM 656 O O . PHE A 1 88 ? 6.670 6.615 1.472 1.00 82.62 88 PHE A O 1
ATOM 663 N N . GLN A 1 89 ? 6.195 8.227 0.017 1.00 82.88 89 GLN A N 1
ATOM 664 C CA . GLN A 1 89 ? 5.719 9.184 1.018 1.00 82.88 89 GLN A CA 1
ATOM 665 C C . GLN A 1 89 ? 4.202 9.343 0.919 1.00 82.88 89 GLN A C 1
ATOM 667 O O . GLN A 1 89 ? 3.669 9.707 -0.126 1.00 82.88 89 GLN A O 1
ATOM 672 N N . LEU A 1 90 ? 3.514 9.098 2.034 1.00 82.56 90 LEU A N 1
ATOM 673 C CA . LEU A 1 90 ? 2.053 9.144 2.169 1.00 82.56 90 LEU A CA 1
ATOM 674 C C . LEU A 1 90 ? 1.649 10.134 3.273 1.00 82.56 90 LEU A C 1
ATOM 676 O O . LEU A 1 90 ? 1.132 9.720 4.311 1.00 82.56 90 LEU A O 1
ATOM 680 N N . PRO A 1 91 ? 1.917 11.442 3.097 1.00 76.19 91 PRO A N 1
ATOM 681 C CA . PRO A 1 91 ? 1.808 12.420 4.179 1.00 76.19 91 PRO A CA 1
ATOM 682 C C . PRO A 1 91 ? 0.367 12.657 4.647 1.00 76.19 91 PRO A C 1
ATOM 684 O O . PRO A 1 91 ? 0.151 12.984 5.809 1.00 76.19 91 PRO A O 1
ATOM 687 N N . SER A 1 92 ? -0.626 12.502 3.767 1.00 79.94 92 SER A N 1
ATOM 688 C CA . SER A 1 92 ? -2.035 12.703 4.107 1.00 79.94 92 SER A CA 1
ATOM 689 C C . SER A 1 92 ? -2.835 11.453 3.764 1.00 79.94 92 SER A C 1
ATOM 691 O O . SER A 1 92 ? -3.193 11.228 2.612 1.00 79.94 92 SER A O 1
ATOM 693 N N . SER A 1 93 ? -3.111 10.632 4.775 1.00 81.50 93 SER A N 1
ATOM 694 C CA . SER A 1 93 ? -3.938 9.431 4.643 1.00 81.50 93 SER A CA 1
ATOM 695 C C . SER A 1 93 ? -5.074 9.505 5.650 1.00 81.50 93 SER A C 1
ATOM 697 O O . SER A 1 93 ? -4.835 9.635 6.849 1.00 81.50 93 SER A O 1
ATOM 699 N N . GLN A 1 94 ? -6.311 9.453 5.170 1.00 80.44 94 GLN A N 1
ATOM 700 C CA . GLN A 1 94 ? -7.505 9.530 5.999 1.00 80.44 94 GLN A CA 1
ATOM 701 C C . GLN A 1 94 ? -8.394 8.333 5.709 1.00 80.44 94 GLN A C 1
ATOM 703 O O . GLN A 1 94 ? -8.685 8.033 4.552 1.00 80.44 94 GLN A O 1
ATOM 708 N N . MET A 1 95 ? -8.864 7.679 6.761 1.00 83.06 95 MET A N 1
ATOM 709 C CA . MET A 1 95 ? -9.797 6.573 6.643 1.00 83.06 95 MET A CA 1
ATOM 710 C C . MET A 1 95 ? -11.153 7.025 7.191 1.00 83.06 95 MET A C 1
ATOM 712 O O . MET A 1 95 ? -11.232 7.670 8.235 1.00 83.06 95 MET A O 1
ATOM 716 N N . LYS A 1 96 ? -12.223 6.770 6.440 1.00 83.81 96 LYS A N 1
ATOM 717 C CA . LYS A 1 96 ? -13.588 7.181 6.770 1.00 83.81 96 LYS A CA 1
ATOM 718 C C . LYS A 1 96 ? -14.505 5.972 6.746 1.00 83.81 96 LYS A C 1
ATOM 720 O O . LYS A 1 96 ? -14.349 5.078 5.921 1.00 83.81 96 LYS A O 1
ATOM 725 N N . LEU A 1 97 ? -15.479 5.978 7.642 1.00 83.12 97 LEU A N 1
ATOM 726 C CA . LEU A 1 97 ? -16.593 5.040 7.601 1.00 83.12 97 LEU A CA 1
ATOM 727 C C . LEU A 1 97 ? -17.602 5.572 6.586 1.00 83.12 97 LEU A C 1
ATOM 729 O O . LEU A 1 97 ? -18.082 6.697 6.739 1.00 83.12 97 LEU A O 1
ATOM 733 N N . LEU A 1 98 ? -17.884 4.787 5.553 1.00 83.31 98 LEU A N 1
ATOM 734 C CA . LEU A 1 98 ? -18.978 5.060 4.637 1.00 83.31 98 LEU A CA 1
ATOM 735 C C . LEU A 1 98 ? -20.199 4.281 5.141 1.00 83.31 98 LEU A C 1
ATOM 737 O O . LEU A 1 98 ? -20.123 3.053 5.246 1.00 83.31 98 LEU A O 1
ATOM 741 N N . PRO A 1 99 ? -21.303 4.962 5.500 1.00 77.94 99 PRO A N 1
ATOM 742 C CA . PRO A 1 99 ? -22.530 4.270 5.866 1.00 77.94 99 PRO A CA 1
ATOM 743 C C . PRO A 1 99 ? -22.991 3.411 4.682 1.00 77.94 99 PRO A C 1
ATOM 745 O O . PRO A 1 99 ? -22.927 3.861 3.543 1.00 77.94 99 PRO A O 1
ATOM 748 N N . ASP A 1 100 ? -23.405 2.177 4.967 1.00 77.88 100 ASP A N 1
ATOM 749 C CA . ASP A 1 100 ? -23.846 1.151 4.001 1.00 77.88 100 ASP A CA 1
ATOM 750 C C . ASP A 1 100 ? -22.751 0.518 3.111 1.00 77.88 100 ASP A C 1
ATOM 752 O O . ASP A 1 100 ? -22.887 -0.635 2.714 1.00 77.88 100 ASP A O 1
ATOM 756 N N . GLU A 1 101 ? -21.616 1.193 2.883 1.00 81.69 101 GLU A N 1
ATOM 757 C CA . GLU A 1 101 ? -20.523 0.675 2.031 1.00 81.69 101 GLU A CA 1
ATOM 758 C C . GLU A 1 101 ? -19.280 0.178 2.799 1.00 81.69 101 GLU A C 1
ATOM 760 O O . GLU A 1 101 ? -18.455 -0.559 2.256 1.00 81.69 101 GLU A O 1
ATOM 765 N N . GLY A 1 102 ? -19.129 0.545 4.077 1.00 83.62 102 GLY A N 1
ATOM 766 C CA . GLY A 1 102 ? -18.056 0.055 4.946 1.00 83.62 102 GLY A CA 1
ATOM 767 C C . GLY A 1 102 ? -16.936 1.071 5.182 1.00 83.62 102 GLY A C 1
ATOM 768 O O . GLY A 1 102 ? -17.130 2.068 5.879 1.00 83.62 102 GLY A O 1
ATOM 769 N N . LEU A 1 103 ? -15.725 0.792 4.688 1.00 87.12 103 LEU A N 1
ATOM 770 C CA . LEU A 1 103 ? -14.517 1.575 4.981 1.00 87.12 103 LEU A CA 1
ATOM 771 C C . LEU A 1 103 ? -13.888 2.146 3.712 1.00 87.12 103 LEU A C 1
ATOM 773 O O . LEU A 1 103 ? -13.482 1.409 2.820 1.00 87.12 103 LEU A O 1
ATOM 777 N N . GLY A 1 104 ? -13.742 3.468 3.672 1.00 84.94 104 GLY A N 1
ATOM 778 C CA . GLY A 1 104 ? -13.054 4.184 2.604 1.00 84.94 104 GLY A CA 1
ATOM 779 C C . GLY A 1 104 ? -11.698 4.699 3.065 1.00 84.94 104 GLY A C 1
ATOM 780 O O . GLY A 1 104 ? -11.609 5.445 4.041 1.00 84.94 104 GLY A O 1
ATOM 781 N N . LEU A 1 105 ? -10.638 4.349 2.340 1.00 85.50 105 LEU A N 1
ATOM 782 C CA . LEU A 1 105 ? -9.306 4.928 2.511 1.00 85.50 105 LEU A CA 1
ATOM 783 C C . LEU A 1 105 ? -9.088 6.010 1.446 1.00 85.50 105 LEU A C 1
ATOM 785 O O . LEU A 1 105 ? -9.143 5.735 0.252 1.00 85.50 105 LEU A O 1
ATOM 789 N N . SER A 1 106 ? -8.802 7.234 1.879 1.00 84.00 106 SER A N 1
ATOM 790 C CA . SER A 1 106 ? -8.442 8.348 1.008 1.00 84.00 106 SER A CA 1
ATOM 791 C C . SER A 1 106 ? -7.003 8.763 1.272 1.00 84.00 106 SER A C 1
ATOM 793 O O . SER A 1 106 ? -6.668 9.242 2.354 1.00 84.00 106 SER A O 1
ATOM 795 N N . ILE A 1 107 ? -6.169 8.659 0.246 1.00 84.69 107 ILE A N 1
ATOM 796 C CA . ILE A 1 107 ? -4.776 9.093 0.274 1.00 84.69 107 ILE A CA 1
ATOM 797 C C . ILE A 1 107 ? -4.647 10.35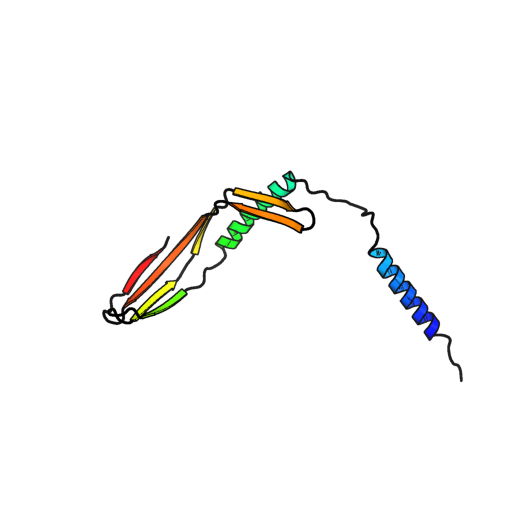9 -0.577 1.00 84.69 107 ILE A C 1
ATOM 799 O O . ILE A 1 107 ? -5.091 10.395 -1.723 1.00 84.69 107 ILE A O 1
ATOM 803 N N . ARG A 1 108 ? -4.021 11.402 -0.030 1.00 82.62 108 ARG A N 1
ATOM 804 C CA . ARG A 1 108 ? -3.734 12.665 -0.714 1.00 82.62 108 ARG A CA 1
ATOM 805 C C . ARG A 1 108 ? -2.241 12.961 -0.708 1.00 82.62 108 ARG A C 1
ATOM 807 O O . ARG A 1 108 ? -1.539 12.708 0.269 1.00 82.62 108 ARG A O 1
ATOM 814 N N . ASN A 1 109 ? -1.787 13.571 -1.802 1.00 83.81 109 ASN A N 1
ATOM 815 C CA . ASN A 1 109 ? -0.415 14.047 -1.967 1.00 83.81 109 ASN A CA 1
ATOM 816 C C . ASN A 1 109 ? 0.643 12.941 -1.788 1.00 83.81 109 ASN A C 1
ATOM 818 O O . ASN A 1 109 ? 1.695 13.167 -1.192 1.00 83.81 109 ASN A O 1
ATOM 822 N N . ALA A 1 110 ? 0.334 11.734 -2.273 1.00 83.88 110 ALA A N 1
ATOM 823 C CA . ALA A 1 110 ? 1.280 10.630 -2.286 1.00 83.88 110 ALA A CA 1
ATOM 824 C C . ALA A 1 110 ? 2.426 10.938 -3.254 1.00 83.88 110 ALA A C 1
ATOM 826 O O . ALA A 1 110 ? 2.194 11.395 -4.373 1.00 83.88 110 ALA A O 1
ATOM 827 N N . ASN A 1 111 ? 3.652 10.673 -2.821 1.00 84.06 111 ASN A N 1
ATOM 828 C CA . ASN A 1 111 ? 4.849 10.846 -3.627 1.00 84.06 111 ASN A CA 1
ATOM 829 C C . ASN A 1 111 ? 5.629 9.534 -3.672 1.00 84.06 111 ASN A C 1
ATOM 831 O O . ASN A 1 111 ? 5.800 8.872 -2.649 1.00 84.06 111 ASN A O 1
ATOM 835 N N . VAL A 1 112 ? 6.120 9.175 -4.853 1.00 85.06 112 VAL A N 1
ATOM 836 C CA . VAL A 1 112 ? 6.861 7.939 -5.092 1.00 85.06 112 VAL A CA 1
ATOM 837 C C . VAL A 1 112 ? 8.154 8.294 -5.795 1.00 85.06 112 VAL A C 1
ATOM 839 O O . VAL A 1 112 ? 8.137 8.955 -6.829 1.00 85.06 112 VAL A O 1
ATOM 842 N N . LYS A 1 113 ? 9.270 7.841 -5.234 1.00 86.06 113 LYS A N 1
ATOM 843 C CA . LYS A 1 113 ? 10.594 7.970 -5.836 1.00 86.06 113 LYS A CA 1
ATOM 844 C C . LYS A 1 113 ? 10.996 6.630 -6.416 1.00 86.06 113 LYS A C 1
ATOM 846 O O . LYS A 1 113 ? 11.017 5.632 -5.693 1.00 86.06 113 LYS A O 1
ATOM 851 N N . ILE A 1 114 ? 11.312 6.616 -7.703 1.00 85.25 114 ILE A N 1
ATOM 852 C CA . ILE A 1 114 ? 11.668 5.401 -8.429 1.00 85.25 114 ILE A CA 1
ATOM 853 C C . ILE A 1 114 ? 13.030 5.636 -9.059 1.00 85.25 114 ILE A C 1
ATOM 855 O O . ILE A 1 114 ? 13.175 6.457 -9.956 1.00 85.25 114 ILE A O 1
ATOM 859 N N . GLY A 1 115 ? 14.020 4.894 -8.581 1.00 86.19 115 GLY A N 1
ATOM 860 C CA . GLY A 1 115 ? 15.338 4.852 -9.183 1.00 86.19 115 GLY A CA 1
ATOM 861 C C . GLY A 1 115 ? 15.397 3.788 -10.266 1.00 86.19 115 GLY A C 1
ATOM 862 O O . GLY A 1 115 ? 14.736 2.758 -10.178 1.00 86.19 115 GLY A O 1
ATOM 863 N N . GLY A 1 116 ? 16.213 3.996 -11.290 1.00 87.44 116 GLY A N 1
ATOM 864 C CA . GLY A 1 116 ? 16.458 2.949 -12.271 1.00 87.44 116 GLY A CA 1
ATOM 865 C C . GLY A 1 116 ? 17.532 3.295 -13.280 1.00 87.44 116 GLY A C 1
ATOM 866 O O . GLY A 1 116 ? 18.090 4.394 -13.300 1.00 87.44 116 GLY A O 1
ATOM 867 N N . LYS A 1 117 ? 17.825 2.335 -14.154 1.00 88.69 117 LYS A N 1
ATOM 868 C CA . LYS A 1 117 ? 18.726 2.540 -15.284 1.00 88.69 117 LYS A CA 1
ATOM 869 C C . LYS A 1 117 ? 17.947 2.431 -16.575 1.00 88.69 117 LYS A C 1
ATOM 871 O O . LYS A 1 117 ? 17.036 1.618 -16.719 1.00 88.69 117 LYS A O 1
ATOM 876 N N . TRP A 1 118 ? 18.347 3.233 -17.547 1.00 87.00 118 TRP A N 1
ATOM 877 C CA . TRP A 1 118 ? 17.820 3.123 -18.891 1.00 87.00 118 TRP A CA 1
ATOM 878 C C . TRP A 1 118 ? 18.944 3.073 -19.914 1.00 87.00 118 TRP A C 1
ATOM 880 O O . TRP A 1 118 ? 20.029 3.633 -19.735 1.00 87.00 118 TRP A O 1
ATOM 890 N N . LYS A 1 119 ? 18.675 2.365 -21.006 1.00 84.88 119 LYS A N 1
ATOM 891 C CA . LYS A 1 119 ? 19.556 2.250 -22.160 1.00 84.88 119 LYS A CA 1
ATOM 892 C C . LYS A 1 119 ? 18.754 2.512 -23.419 1.00 84.88 119 LYS A C 1
ATOM 894 O O . LYS A 1 119 ? 17.775 1.818 -23.681 1.00 84.88 119 LYS A O 1
ATOM 899 N N . ALA A 1 120 ? 19.203 3.462 -24.231 1.00 82.31 120 AL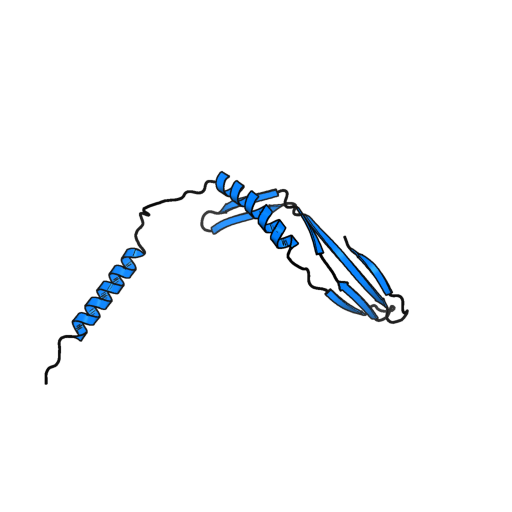A A N 1
ATOM 900 C CA . ALA A 1 120 ? 18.704 3.623 -25.591 1.00 82.31 120 ALA A CA 1
ATOM 901 C C . ALA A 1 120 ? 19.783 3.242 -26.598 1.00 82.31 120 ALA A C 1
ATOM 903 O O . ALA A 1 120 ? 20.948 3.607 -26.440 1.00 82.31 120 ALA A O 1
ATOM 904 N N . ARG A 1 121 ? 19.388 2.526 -27.650 1.00 78.56 121 ARG A N 1
ATOM 905 C CA . ARG A 1 121 ? 20.241 2.175 -28.787 1.00 78.56 121 ARG A CA 1
ATOM 906 C C . ARG A 1 121 ? 19.570 2.626 -30.075 1.00 78.56 121 ARG A C 1
ATOM 908 O O . ARG A 1 121 ? 18.422 2.269 -30.330 1.00 78.56 121 ARG A O 1
ATOM 915 N N . LYS A 1 122 ? 20.292 3.364 -30.912 1.00 75.19 122 LYS A N 1
ATOM 916 C CA . LYS A 1 122 ? 19.831 3.738 -32.256 1.00 75.19 122 LYS A CA 1
ATOM 917 C C . LYS A 1 122 ? 20.387 2.754 -33.284 1.00 75.19 122 LYS A C 1
ATOM 919 O O . LYS A 1 122 ? 21.524 2.322 -33.147 1.00 75.19 122 LYS A O 1
ATOM 924 N N . SER A 1 123 ? 19.608 2.362 -34.295 1.00 64.94 123 SER A N 1
ATOM 925 C CA . SER A 1 123 ? 20.075 1.347 -35.257 1.00 64.94 123 SER A CA 1
ATOM 926 C C . SER A 1 123 ? 21.073 1.878 -36.292 1.00 64.94 123 SER A C 1
ATOM 928 O O . SER A 1 123 ? 21.786 1.075 -36.877 1.00 64.94 123 SER A O 1
ATOM 930 N N . PHE A 1 124 ? 21.121 3.194 -36.544 1.00 59.94 124 PHE A N 1
ATOM 931 C CA . PHE A 1 124 ? 21.961 3.772 -37.608 1.00 59.94 124 PHE A CA 1
ATOM 932 C C . PHE A 1 124 ? 23.325 4.294 -37.129 1.00 59.94 124 PHE A C 1
ATOM 934 O O . PHE A 1 124 ? 24.230 4.480 -37.930 1.00 59.94 124 PHE A O 1
ATOM 941 N N . MET A 1 125 ? 23.491 4.510 -35.824 1.00 55.06 125 MET A N 1
ATOM 942 C CA . MET A 1 125 ? 24.772 4.797 -35.180 1.00 55.06 125 MET A CA 1
ATOM 943 C C . MET A 1 125 ? 24.839 3.889 -33.959 1.00 55.06 125 MET A C 1
ATOM 945 O O . MET A 1 125 ? 23.901 3.911 -33.163 1.00 55.06 125 MET A O 1
ATOM 949 N N . CYS A 1 126 ? 25.920 3.124 -33.777 1.00 52.34 126 CYS A N 1
ATOM 950 C CA . CYS A 1 126 ? 26.189 2.311 -32.577 1.00 52.34 126 CYS A CA 1
ATOM 951 C C . CYS A 1 126 ? 26.410 3.168 -31.308 1.00 52.34 126 CYS A C 1
ATOM 953 O O . CYS A 1 126 ? 27.259 2.873 -30.478 1.00 52.34 126 CYS A O 1
ATOM 955 N N . VAL A 1 127 ? 25.642 4.242 -31.138 1.00 58.50 127 VAL A N 1
ATOM 956 C CA . VAL A 1 127 ? 25.589 5.057 -29.936 1.00 58.50 127 VAL A CA 1
ATOM 957 C C . VAL A 1 127 ? 24.541 4.431 -29.026 1.00 58.50 127 VAL A C 1
ATOM 959 O O . VAL A 1 127 ? 23.335 4.480 -29.291 1.00 58.50 127 VAL A O 1
ATOM 962 N N . SER A 1 128 ? 25.016 3.803 -27.956 1.00 63.22 128 SER A N 1
ATOM 963 C CA . SER A 1 128 ? 24.187 3.438 -26.815 1.00 63.22 128 SER A CA 1
ATOM 964 C C . SER A 1 128 ? 24.372 4.472 -25.717 1.00 63.22 128 SER A C 1
ATOM 966 O O . SER A 1 128 ? 25.499 4.675 -25.267 1.00 63.22 128 SER A O 1
ATOM 968 N N . ARG A 1 129 ? 23.285 5.105 -25.271 1.00 71.00 129 ARG A N 1
ATOM 969 C CA . ARG A 1 129 ? 23.317 6.014 -24.121 1.00 71.00 129 ARG A CA 1
ATOM 970 C C . ARG A 1 129 ? 22.756 5.290 -22.910 1.00 71.00 129 ARG A C 1
ATOM 972 O O . ARG A 1 129 ? 21.646 4.764 -22.982 1.00 71.00 129 ARG A O 1
ATOM 979 N N . LEU A 1 130 ? 23.554 5.236 -21.848 1.00 74.94 130 LEU A N 1
ATOM 980 C CA . LEU A 1 130 ? 23.120 4.812 -20.525 1.00 74.94 130 LEU A CA 1
ATOM 981 C C . LEU A 1 130 ? 22.751 6.062 -19.731 1.00 74.94 130 LEU A C 1
ATOM 983 O O . LEU A 1 130 ? 23.476 7.056 -19.792 1.00 74.94 130 LEU A O 1
ATOM 987 N N . GLY A 1 131 ? 21.653 6.008 -18.994 1.00 75.69 131 GLY A N 1
ATOM 988 C CA . GLY A 1 131 ? 21.281 7.058 -18.060 1.00 75.69 131 GLY A CA 1
ATOM 989 C C . GLY A 1 131 ? 20.649 6.479 -16.805 1.00 75.69 131 GLY A C 1
ATOM 990 O O . GLY A 1 131 ? 20.234 5.318 -16.776 1.00 75.69 131 GLY A O 1
ATOM 991 N N . VAL A 1 132 ? 20.618 7.301 -15.763 1.00 78.38 132 VAL A N 1
ATOM 992 C CA . VAL A 1 132 ? 19.905 7.024 -14.515 1.00 78.38 132 VAL A CA 1
ATOM 993 C C . VAL A 1 132 ? 18.577 7.775 -14.576 1.00 78.38 132 VAL A C 1
ATOM 995 O O . VAL A 1 132 ? 18.515 8.867 -15.147 1.00 78.38 132 VAL A O 1
ATOM 998 N N . VAL A 1 133 ? 17.516 7.146 -14.084 1.00 76.31 133 VAL A N 1
ATOM 999 C CA . VAL A 1 133 ? 16.228 7.791 -13.809 1.00 76.31 133 VAL A CA 1
ATOM 1000 C C . VAL A 1 133 ? 16.043 7.807 -12.292 1.00 76.31 133 VAL A C 1
ATOM 1002 O O . VAL A 1 133 ? 16.415 6.832 -11.636 1.00 76.31 133 VAL A O 1
ATOM 1005 N N . ASP A 1 134 ? 15.546 8.920 -11.758 1.00 69.31 134 ASP A N 1
ATOM 1006 C CA . ASP A 1 134 ? 15.327 9.178 -10.329 1.00 69.31 134 ASP A CA 1
ATOM 1007 C C . ASP A 1 134 ? 13.945 9.812 -10.104 1.00 69.31 134 ASP A C 1
ATOM 1009 O O . ASP A 1 134 ? 13.476 10.522 -11.030 1.00 69.31 134 ASP A O 1
#

Secondary structure (DSSP, 8-state):
----SHHHHHHHHHHHHHHHHHHGGG--S-S------HHHHHHHHHHHHHHHHHHHHHPPPPPEEEEEE-SSS-EEEEEEEEEEEEEEE--EEEEEEETTTEEEEEEES-EEEEEEEEEEEESSS--EEEEEE-